Protein AF-A0A8E2RQG7-F1 (afdb_monomer_lite)

Foldseek 3Di:
DPCLVVLVVVLVVCCVDNDPVQVVCSVVCLRLSSCLSVLVLVSNQCCLQVPQLPDQDPDNVCVVAASVRSQVSCLVCLVSVNNHDHDDPRRPSVVNDDDDDPDDPPPDPVVDPPDDDQDDDPVSVVVVVVPD

Organism: NCBI:txid87883

Radius of gyration: 24.27 Å; chains: 1; bounding box: 58×35×61 Å

Sequence (132 aa):
MGRDRELGELIEETARKGSKADRQAISDGEYFFSLLLSRDSTKLKDLIEKRHANIRCAWPEFENFISYLGTIETKICWRRGIQIEIDHPLVPMELMPVKPLDHYDDVYDFLKPGWVPPPQGLIGRVSRWFKT

Structure (mmCIF, N/CA/C/O backbone):
data_AF-A0A8E2RQG7-F1
#
_entry.id   AF-A0A8E2RQG7-F1
#
loop_
_atom_site.group_PDB
_atom_site.id
_atom_site.type_symbol
_atom_site.label_atom_id
_atom_site.label_alt_id
_atom_site.label_comp_id
_atom_site.label_asym_id
_atom_site.label_entity_id
_atom_site.label_seq_id
_atom_site.pdbx_PDB_ins_code
_atom_site.Cartn_x
_atom_site.Cartn_y
_atom_site.Cartn_z
_atom_site.occupancy
_atom_site.B_iso_or_equiv
_atom_site.auth_seq_id
_atom_site.auth_comp_id
_atom_site.auth_asym_id
_atom_site.auth_atom_id
_atom_site.pdbx_PDB_model_num
ATOM 1 N N . MET A 1 1 ? 13.475 -7.821 0.487 1.00 56.47 1 MET A N 1
ATOM 2 C CA . MET A 1 1 ? 13.607 -6.380 0.811 1.00 56.47 1 MET A CA 1
ATOM 3 C C . MET A 1 1 ? 13.608 -6.244 2.331 1.00 56.47 1 MET A C 1
ATOM 5 O O . MET A 1 1 ? 12.546 -6.356 2.922 1.00 56.47 1 MET A O 1
ATOM 9 N N . GLY A 1 2 ? 14.778 -6.114 2.965 1.00 58.91 2 GLY A N 1
ATOM 10 C CA . GLY A 1 2 ? 14.962 -6.251 4.423 1.00 58.91 2 GLY A CA 1
ATOM 11 C C . GLY A 1 2 ? 14.516 -5.051 5.269 1.00 58.91 2 GLY A C 1
ATOM 12 O O . GLY A 1 2 ? 15.336 -4.489 5.979 1.00 58.91 2 GLY A O 1
ATOM 13 N N . ARG A 1 3 ? 13.235 -4.663 5.199 1.00 81.56 3 ARG A N 1
ATOM 14 C CA . ARG A 1 3 ? 12.652 -3.534 5.961 1.00 81.56 3 ARG A CA 1
ATOM 15 C C . ARG A 1 3 ? 11.557 -3.971 6.938 1.00 81.56 3 ARG A C 1
ATOM 17 O O . ARG A 1 3 ? 10.571 -3.264 7.133 1.00 81.56 3 ARG A O 1
ATOM 24 N N . ASP A 1 4 ? 11.675 -5.174 7.487 1.00 90.38 4 ASP A N 1
ATOM 25 C CA . ASP A 1 4 ? 10.678 -5.710 8.425 1.00 90.38 4 ASP A CA 1
ATOM 26 C C . ASP A 1 4 ? 10.906 -5.165 9.836 1.00 90.38 4 ASP A C 1
ATOM 28 O O . ASP A 1 4 ? 9.947 -4.870 10.539 1.00 90.38 4 ASP A O 1
ATOM 32 N N . ARG A 1 5 ? 12.169 -4.907 10.203 1.00 92.19 5 ARG A N 1
ATOM 33 C CA . ARG A 1 5 ? 12.517 -4.235 11.461 1.00 92.19 5 ARG A CA 1
ATOM 34 C C . ARG A 1 5 ? 11.937 -2.822 11.535 1.00 92.19 5 ARG A C 1
ATOM 36 O O . ARG A 1 5 ? 11.272 -2.495 12.504 1.00 92.19 5 ARG A O 1
ATOM 43 N N . GLU A 1 6 ? 12.133 -2.025 10.485 1.00 92.69 6 GLU A N 1
ATOM 44 C CA . GLU A 1 6 ? 11.575 -0.665 10.379 1.00 92.69 6 GLU A CA 1
ATOM 45 C C . GLU A 1 6 ? 10.042 -0.675 10.460 1.00 92.69 6 GLU A C 1
ATOM 47 O O . GLU A 1 6 ? 9.434 0.213 11.050 1.00 92.69 6 GLU A O 1
ATOM 52 N N . LEU A 1 7 ? 9.409 -1.701 9.880 1.00 92.50 7 LEU A N 1
ATOM 53 C CA . LEU A 1 7 ? 7.962 -1.867 9.934 1.00 92.50 7 LEU A CA 1
ATOM 54 C C . LEU A 1 7 ? 7.488 -2.202 11.355 1.00 92.50 7 LEU A C 1
ATOM 56 O O . LEU A 1 7 ? 6.497 -1.638 11.807 1.00 92.50 7 LEU A O 1
ATOM 60 N N . GLY A 1 8 ? 8.216 -3.066 12.069 1.00 96.00 8 GLY A N 1
ATOM 61 C CA . GLY A 1 8 ? 7.9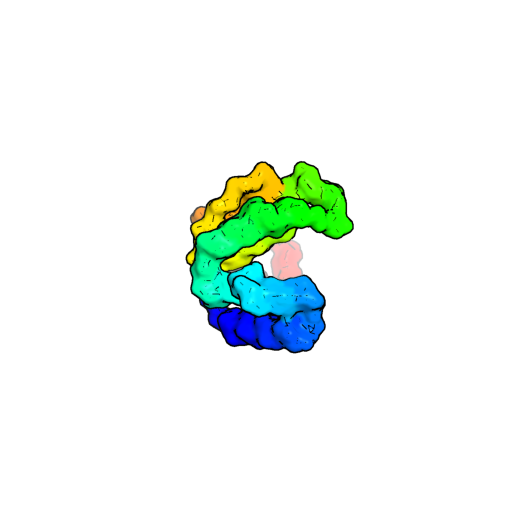76 -3.353 13.484 1.00 96.00 8 GLY A CA 1
ATOM 62 C C . GLY A 1 8 ? 8.120 -2.111 14.366 1.00 96.00 8 GLY A C 1
ATOM 63 O O . GLY A 1 8 ? 7.205 -1.796 15.122 1.00 96.00 8 GLY A O 1
ATOM 64 N N . GLU A 1 9 ? 9.208 -1.353 14.202 1.00 96.12 9 GLU A N 1
ATOM 65 C CA . GLU A 1 9 ? 9.455 -0.098 14.931 1.00 96.12 9 GLU A CA 1
ATOM 66 C C . GLU A 1 9 ? 8.332 0.932 14.686 1.00 96.12 9 GLU A C 1
ATOM 68 O O . GLU A 1 9 ? 7.836 1.549 15.631 1.00 96.12 9 GLU A O 1
ATOM 73 N N . LEU A 1 10 ? 7.863 1.064 13.437 1.00 95.44 10 LEU A N 1
ATOM 74 C CA . LEU A 1 10 ? 6.716 1.908 13.084 1.00 95.44 10 LEU A CA 1
ATOM 75 C C . LEU A 1 10 ? 5.431 1.473 13.809 1.00 95.44 10 LEU A C 1
ATOM 77 O O . LEU A 1 10 ? 4.699 2.320 14.330 1.00 95.44 10 LEU A O 1
ATOM 81 N N . ILE A 1 11 ? 5.137 0.169 13.831 1.00 97.44 11 ILE A N 1
ATOM 82 C CA . ILE A 1 11 ? 3.946 -0.377 14.499 1.00 97.44 11 ILE A CA 1
ATOM 83 C C . ILE A 1 11 ? 4.019 -0.118 16.008 1.00 97.44 11 ILE A C 1
ATOM 85 O O . ILE A 1 11 ? 3.043 0.356 16.588 1.00 97.44 11 ILE A O 1
ATOM 89 N N . GLU A 1 12 ? 5.168 -0.363 16.641 1.00 97.75 12 GLU A N 1
ATOM 90 C CA . GLU A 1 12 ? 5.374 -0.114 18.073 1.00 97.75 12 GLU A CA 1
ATOM 91 C C . GLU A 1 12 ? 5.220 1.371 18.427 1.00 97.75 12 GLU A C 1
ATOM 93 O O . GLU A 1 12 ? 4.541 1.729 19.398 1.00 97.75 12 GLU A O 1
ATOM 98 N N . GLU A 1 13 ? 5.807 2.265 17.628 1.00 97.81 13 GLU A N 1
ATOM 99 C CA . GLU A 1 13 ? 5.667 3.700 17.850 1.00 97.81 13 GLU A CA 1
ATOM 100 C C . GLU A 1 13 ? 4.212 4.156 17.692 1.00 97.81 13 GLU A C 1
ATOM 102 O O . GLU A 1 13 ? 3.707 4.909 18.536 1.00 97.81 13 GLU A O 1
ATOM 107 N N . THR A 1 14 ? 3.519 3.654 16.669 1.00 97.69 14 THR A N 1
ATOM 108 C CA . THR A 1 14 ? 2.108 3.965 16.410 1.00 97.69 14 THR A CA 1
ATOM 109 C C . THR A 1 14 ? 1.213 3.431 17.525 1.00 97.69 14 THR A C 1
ATOM 111 O O . THR A 1 14 ? 0.332 4.150 17.993 1.00 97.69 14 THR A O 1
ATOM 114 N N . ALA A 1 15 ? 1.479 2.230 18.043 1.00 97.31 15 ALA A N 1
ATOM 115 C CA . ALA A 1 15 ? 0.752 1.670 19.181 1.00 97.31 15 ALA A CA 1
ATOM 116 C C . ALA A 1 15 ? 0.870 2.555 20.437 1.00 97.31 15 ALA A C 1
ATOM 118 O O . ALA A 1 15 ? -0.079 2.685 21.212 1.00 97.31 15 ALA A O 1
ATOM 119 N N . ARG A 1 16 ? 2.018 3.218 20.623 1.00 97.00 16 ARG A N 1
ATOM 120 C CA . ARG A 1 16 ? 2.277 4.094 21.773 1.00 97.00 16 ARG A CA 1
ATOM 121 C C . ARG A 1 16 ? 1.715 5.507 21.596 1.00 97.00 16 ARG A C 1
ATOM 123 O O . ARG A 1 16 ? 1.151 6.055 22.543 1.00 97.00 16 ARG A O 1
ATOM 130 N N . LYS A 1 17 ? 1.914 6.119 20.424 1.00 96.88 17 LYS A N 1
ATOM 131 C CA . LYS A 1 17 ? 1.718 7.567 20.196 1.00 96.88 17 LYS A CA 1
ATOM 132 C C . LYS A 1 17 ? 0.797 7.917 19.024 1.00 96.88 17 LYS A C 1
ATOM 134 O O . LYS A 1 17 ? 0.541 9.098 18.806 1.00 96.88 17 LYS A O 1
ATOM 139 N N . GLY A 1 18 ? 0.322 6.929 18.274 1.00 95.94 18 GLY A N 1
ATOM 140 C CA . GLY A 1 18 ? -0.557 7.133 17.127 1.00 95.94 18 GLY A CA 1
ATOM 141 C C . GLY A 1 18 ? -1.935 7.666 17.511 1.00 95.94 18 GLY A C 1
ATOM 142 O O . GLY A 1 18 ? -2.285 7.810 18.692 1.00 95.94 18 GLY A O 1
ATOM 143 N N . SER A 1 19 ? -2.753 7.937 16.494 1.00 96.75 19 SER A N 1
ATOM 144 C CA . SER A 1 19 ? -4.131 8.365 16.719 1.00 96.75 19 SER A CA 1
ATOM 145 C C . SER A 1 19 ? -4.914 7.299 17.501 1.00 96.75 19 SER A C 1
ATOM 147 O O . SER A 1 19 ? -4.536 6.127 17.567 1.00 96.75 19 SER A O 1
ATOM 149 N N . LYS A 1 20 ? -6.037 7.683 18.123 1.00 97.44 20 LYS A N 1
ATOM 150 C CA . LYS A 1 20 ? -6.912 6.702 18.791 1.00 97.44 20 LYS A CA 1
ATOM 151 C C . LYS A 1 20 ? -7.373 5.612 17.813 1.00 97.44 20 LYS A C 1
ATOM 153 O O . LYS A 1 20 ? -7.422 4.453 18.205 1.00 97.44 20 LYS A O 1
ATOM 158 N N . ALA A 1 21 ? -7.678 5.986 16.569 1.00 94.75 21 ALA A N 1
ATOM 159 C CA . ALA A 1 21 ? -8.112 5.055 15.535 1.00 94.75 21 ALA A CA 1
ATOM 160 C C . ALA A 1 21 ? -6.995 4.079 15.141 1.00 94.75 21 ALA A C 1
ATOM 162 O O . ALA A 1 21 ? -7.245 2.880 15.09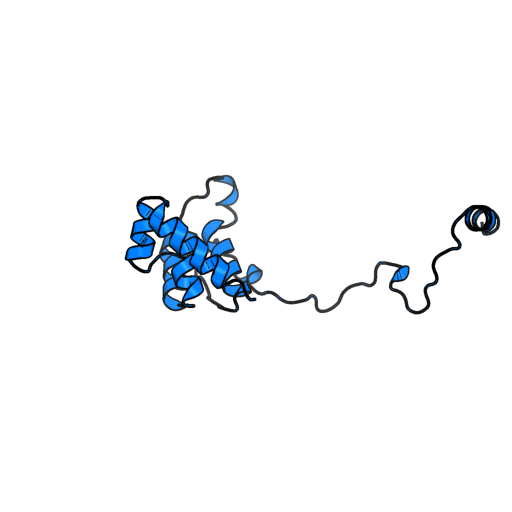0 1.00 94.75 21 ALA A O 1
ATOM 163 N N . ASP A 1 22 ? -5.765 4.565 14.950 1.00 96.06 22 ASP A N 1
ATOM 164 C CA . ASP A 1 22 ? -4.632 3.703 14.581 1.00 96.06 22 ASP A CA 1
ATOM 165 C C . ASP A 1 22 ? -4.285 2.726 15.701 1.00 96.06 22 ASP A C 1
ATOM 167 O O . ASP A 1 22 ? -4.108 1.535 15.461 1.00 96.06 22 ASP A O 1
ATOM 171 N N . ARG A 1 23 ? -4.244 3.207 16.950 1.00 97.75 23 ARG A N 1
ATOM 172 C CA . ARG A 1 23 ? -3.987 2.349 18.115 1.00 97.75 23 ARG A CA 1
ATOM 173 C C . ARG A 1 23 ? -5.051 1.264 18.269 1.00 97.75 23 ARG A C 1
ATOM 175 O O . ARG A 1 23 ? -4.709 0.125 18.573 1.00 97.75 23 ARG A O 1
ATOM 182 N N . GLN A 1 24 ? -6.317 1.607 18.026 1.00 97.31 24 GLN A N 1
ATOM 183 C CA . GLN A 1 24 ? -7.411 0.639 18.027 1.00 97.31 24 GLN A CA 1
ATOM 184 C C . GLN A 1 24 ? -7.249 -0.379 16.890 1.00 97.31 24 GLN A C 1
ATOM 186 O O . GLN A 1 24 ? -7.263 -1.574 17.151 1.00 97.31 24 GLN A O 1
ATOM 191 N N . ALA A 1 25 ? -6.969 0.071 15.663 1.00 96.50 25 ALA A N 1
ATOM 192 C CA . ALA A 1 25 ? -6.736 -0.819 14.525 1.00 96.50 25 ALA A CA 1
ATOM 193 C C . ALA A 1 25 ? -5.551 -1.776 14.751 1.00 96.50 25 ALA A C 1
ATOM 195 O O . ALA A 1 25 ? -5.593 -2.927 14.319 1.00 96.50 25 ALA A O 1
ATOM 196 N N . ILE A 1 26 ? -4.493 -1.332 15.443 1.00 97.38 26 ILE A N 1
ATOM 197 C CA . ILE A 1 26 ? -3.373 -2.202 15.834 1.00 97.38 26 ILE A CA 1
ATOM 198 C C . ILE A 1 26 ? -3.852 -3.272 16.816 1.00 97.38 26 ILE A C 1
ATOM 200 O O . ILE A 1 26 ? -3.553 -4.448 16.613 1.00 97.38 26 ILE A O 1
ATOM 204 N N . SER A 1 27 ? -4.606 -2.877 17.845 1.00 96.69 27 SER A N 1
ATOM 205 C CA . SER A 1 27 ? -5.164 -3.803 18.839 1.00 96.69 27 SER A CA 1
ATOM 206 C C . SER A 1 27 ? -6.109 -4.832 18.215 1.00 96.69 27 SER A C 1
ATOM 208 O O . SER A 1 27 ? -6.102 -5.990 18.625 1.00 96.69 27 SER A O 1
ATOM 210 N N . ASP A 1 28 ? -6.891 -4.425 17.218 1.00 96.00 28 ASP A N 1
ATOM 211 C CA . ASP A 1 28 ? -7.868 -5.283 16.538 1.00 96.00 28 ASP A CA 1
ATOM 212 C C . ASP A 1 28 ? -7.218 -6.176 15.464 1.00 96.00 28 ASP A C 1
ATOM 214 O O . ASP A 1 28 ? -7.859 -7.056 14.889 1.00 96.00 28 ASP A O 1
ATOM 218 N N . GLY A 1 29 ? -5.921 -5.987 15.193 1.00 95.06 29 GLY A N 1
ATOM 219 C CA . GLY A 1 29 ? -5.210 -6.718 14.147 1.00 95.06 29 GLY A CA 1
ATOM 220 C C . GLY A 1 29 ? -5.681 -6.348 12.738 1.00 95.06 29 GLY A C 1
ATOM 221 O O . GLY A 1 29 ? -5.652 -7.194 11.844 1.00 95.06 29 GLY A O 1
ATOM 222 N N . GLU A 1 30 ? -6.122 -5.103 12.553 1.00 95.44 30 GLU A N 1
ATOM 223 C CA . GLU A 1 30 ? -6.623 -4.537 11.292 1.00 95.44 30 GLU A CA 1
ATOM 224 C C . GLU A 1 30 ? -5.727 -3.416 10.748 1.00 95.44 30 GLU A C 1
ATOM 226 O O . GLU A 1 30 ? -5.994 -2.846 9.693 1.00 95.44 30 GLU A O 1
ATOM 231 N N . TYR A 1 31 ? -4.652 -3.066 11.454 1.00 97.69 31 TYR A N 1
ATOM 232 C CA . TYR A 1 31 ? -3.736 -2.030 10.997 1.00 97.69 31 TYR A CA 1
ATOM 233 C C . TYR A 1 31 ? -2.949 -2.486 9.764 1.00 97.69 31 TYR A C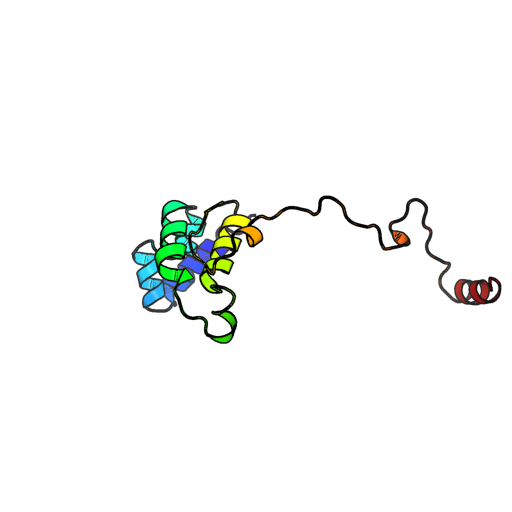 1
ATOM 235 O O . TYR A 1 31 ? -2.275 -3.518 9.802 1.00 97.69 31 TYR A O 1
ATOM 243 N N . PHE A 1 32 ? -2.983 -1.691 8.688 1.00 97.94 32 PHE A N 1
ATOM 244 C CA . PHE A 1 32 ? -2.384 -2.038 7.393 1.00 97.94 32 PHE A CA 1
ATOM 245 C C . PHE A 1 32 ? -0.934 -2.521 7.512 1.00 97.94 32 PHE A C 1
ATOM 247 O O . PHE A 1 32 ? -0.582 -3.573 6.983 1.00 97.94 32 PHE A O 1
ATOM 254 N N . PHE A 1 33 ? -0.085 -1.798 8.246 1.00 97.06 33 PHE A N 1
ATOM 255 C CA . PHE A 1 33 ? 1.325 -2.164 8.384 1.00 97.06 33 PHE A CA 1
ATOM 256 C C . PHE A 1 33 ? 1.539 -3.432 9.218 1.00 97.06 33 PHE A C 1
ATOM 258 O O . PHE A 1 33 ? 2.459 -4.194 8.921 1.00 97.06 33 PHE A O 1
ATOM 265 N N . SER A 1 34 ? 0.667 -3.707 10.192 1.00 97.56 34 SER A N 1
ATOM 266 C CA . SER A 1 34 ? 0.675 -4.976 10.930 1.00 97.56 34 SER A CA 1
ATOM 267 C C . SER A 1 34 ? 0.330 -6.146 10.009 1.00 97.56 34 SER A C 1
ATOM 269 O O . SER A 1 34 ? 1.025 -7.160 10.020 1.00 97.56 34 SER A O 1
ATOM 271 N N . LEU A 1 35 ? -0.688 -5.980 9.159 1.00 97.75 35 LEU A N 1
ATOM 272 C CA . LEU A 1 35 ? -1.080 -6.974 8.156 1.00 97.75 35 LEU A CA 1
ATOM 273 C C . LEU A 1 35 ? -0.010 -7.163 7.072 1.00 97.75 35 LEU A C 1
ATOM 275 O O . LEU A 1 35 ? 0.230 -8.274 6.602 1.00 97.75 35 LEU A O 1
ATOM 279 N N . LEU A 1 36 ? 0.678 -6.084 6.695 1.00 97.00 36 LEU A N 1
ATOM 280 C CA . LEU A 1 36 ? 1.789 -6.123 5.750 1.00 97.00 36 LEU A CA 1
ATOM 281 C C . LEU A 1 36 ? 2.981 -6.903 6.319 1.00 97.00 36 LEU A C 1
ATOM 283 O O . LEU A 1 36 ? 3.613 -7.664 5.584 1.00 97.00 36 LEU A O 1
ATOM 287 N N . LEU A 1 37 ? 3.277 -6.727 7.612 1.00 96.38 37 LEU A N 1
ATOM 288 C CA . LEU A 1 37 ? 4.336 -7.453 8.314 1.00 96.38 37 LEU A CA 1
ATOM 289 C C . LEU A 1 37 ? 3.999 -8.943 8.447 1.00 96.38 37 LEU A C 1
ATOM 291 O O . LEU A 1 37 ? 4.853 -9.784 8.179 1.00 96.38 37 LEU A O 1
ATOM 295 N N . SER A 1 38 ? 2.753 -9.275 8.804 1.00 95.94 38 SER A N 1
ATOM 296 C CA . SER A 1 38 ? 2.285 -10.667 8.891 1.00 95.94 38 SER A CA 1
ATOM 297 C C . SER A 1 38 ? 2.046 -11.321 7.527 1.00 95.94 38 SER A C 1
ATOM 299 O O . SER A 1 38 ? 1.892 -12.539 7.452 1.00 95.94 38 SER A O 1
ATOM 301 N N . ARG A 1 39 ? 2.045 -10.525 6.449 1.00 96.38 39 ARG A N 1
ATOM 302 C CA . ARG A 1 39 ? 1.751 -10.934 5.068 1.00 96.38 39 ARG A CA 1
ATOM 303 C C . ARG A 1 39 ? 0.359 -11.558 4.895 1.00 96.38 39 ARG A C 1
ATOM 305 O O . ARG A 1 39 ? 0.176 -12.396 4.013 1.00 96.38 39 ARG A O 1
ATOM 312 N N . ASP A 1 40 ? -0.617 -11.150 5.704 1.00 97.62 40 ASP A N 1
ATOM 313 C CA . ASP A 1 40 ? -1.999 -11.643 5.629 1.00 97.62 40 ASP A CA 1
ATOM 314 C C . ASP A 1 40 ? -2.715 -11.051 4.403 1.00 97.62 40 ASP A C 1
ATOM 316 O O . ASP A 1 40 ? -3.326 -9.982 4.457 1.00 97.62 40 ASP A O 1
ATOM 320 N N . SER A 1 41 ? -2.597 -11.730 3.260 1.00 97.50 41 SER A N 1
ATOM 321 C CA . SER A 1 41 ? -3.133 -11.260 1.978 1.00 97.50 41 SER A CA 1
ATOM 322 C C . SER A 1 41 ? -4.654 -11.116 1.980 1.00 97.50 41 SER A C 1
ATOM 324 O O . SER A 1 41 ? -5.169 -10.198 1.344 1.00 97.50 41 SER A O 1
ATOM 326 N N . THR A 1 42 ? -5.369 -11.980 2.702 1.00 98.12 42 THR A N 1
ATOM 327 C CA . THR A 1 42 ? -6.833 -11.942 2.792 1.00 98.12 42 THR A CA 1
ATOM 328 C C . THR A 1 42 ? -7.286 -10.687 3.523 1.00 98.12 42 THR A C 1
ATOM 330 O O . THR A 1 42 ? -8.098 -9.932 2.991 1.00 98.12 42 THR A O 1
ATOM 333 N N . LYS A 1 43 ? -6.723 -10.415 4.708 1.00 98.12 43 LYS A N 1
ATOM 334 C CA . LYS A 1 43 ? -7.068 -9.206 5.463 1.00 98.12 43 LYS A CA 1
ATOM 335 C C . LYS A 1 43 ? -6.585 -7.931 4.781 1.00 98.12 43 LYS A C 1
ATOM 337 O O . LYS A 1 43 ? -7.289 -6.930 4.836 1.00 98.12 43 LYS A O 1
ATOM 342 N N . LEU A 1 44 ? -5.422 -7.956 4.121 1.00 98.56 44 LEU A N 1
ATOM 343 C CA . LEU A 1 44 ? -4.947 -6.825 3.316 1.00 98.56 44 LEU A CA 1
ATOM 344 C C . LEU A 1 44 ? -5.926 -6.500 2.190 1.00 98.56 44 LEU A C 1
ATOM 346 O O . LEU A 1 44 ? -6.308 -5.341 2.039 1.00 98.56 44 LEU A O 1
ATOM 350 N N . LYS A 1 45 ? -6.355 -7.518 1.433 1.00 98.50 45 LYS A N 1
ATOM 351 C CA . LYS A 1 45 ? -7.351 -7.348 0.375 1.00 98.50 45 LYS A CA 1
ATOM 352 C C . LYS A 1 45 ? -8.638 -6.751 0.940 1.00 98.50 45 LYS A C 1
ATOM 354 O O . LYS A 1 45 ? -9.094 -5.727 0.444 1.00 98.50 45 LYS A O 1
ATOM 359 N N . ASP A 1 46 ? -9.186 -7.358 1.989 1.00 98.19 46 ASP A N 1
ATOM 360 C CA . ASP A 1 46 ? -10.442 -6.917 2.595 1.00 98.19 46 ASP A CA 1
ATOM 361 C C . ASP A 1 46 ? -10.367 -5.479 3.118 1.00 98.19 46 ASP A C 1
ATOM 363 O O . ASP A 1 46 ? -11.268 -4.681 2.855 1.00 98.19 46 ASP A O 1
ATOM 367 N N . LEU A 1 47 ? -9.289 -5.130 3.825 1.00 98.12 47 LEU A N 1
ATOM 368 C CA . LEU A 1 47 ? -9.074 -3.784 4.351 1.00 98.12 47 LEU A CA 1
ATOM 369 C C . LEU A 1 47 ? -9.017 -2.750 3.223 1.00 98.12 47 LEU A C 1
ATOM 371 O O . LEU A 1 47 ? -9.665 -1.703 3.306 1.00 98.12 47 LEU A O 1
ATOM 375 N N . ILE A 1 48 ? -8.261 -3.048 2.166 1.00 98.38 48 ILE A N 1
ATOM 376 C CA . ILE A 1 48 ? -8.100 -2.135 1.039 1.00 98.38 48 ILE A CA 1
ATOM 377 C C . ILE A 1 48 ? -9.419 -1.986 0.286 1.00 98.38 48 ILE A C 1
ATOM 379 O O . ILE A 1 48 ? -9.924 -0.874 0.164 1.00 98.38 48 ILE A O 1
ATOM 383 N N . GLU A 1 49 ? -10.002 -3.087 -0.176 1.00 97.94 49 GLU A N 1
ATOM 384 C CA . GLU A 1 49 ? -11.169 -3.089 -1.062 1.00 97.94 49 GLU A CA 1
ATOM 385 C C . GLU A 1 49 ? -12.419 -2.522 -0.376 1.00 97.94 49 GLU A C 1
ATOM 387 O O . GLU A 1 49 ? -13.122 -1.681 -0.937 1.00 97.94 49 GLU A O 1
ATOM 392 N N . LYS A 1 50 ? -12.678 -2.923 0.875 1.00 96.88 50 LYS A N 1
ATOM 393 C CA . LYS A 1 50 ? -13.914 -2.552 1.583 1.00 96.88 50 LYS A CA 1
ATOM 394 C C . LYS A 1 50 ? -13.810 -1.204 2.285 1.00 96.88 50 LYS A C 1
ATOM 396 O O . LYS A 1 50 ? -14.826 -0.536 2.468 1.00 96.88 50 LYS A O 1
ATOM 401 N N . ARG A 1 51 ? -12.607 -0.785 2.693 1.00 95.88 51 ARG A N 1
ATOM 402 C CA . ARG A 1 51 ? -12.423 0.416 3.518 1.00 95.88 51 ARG A CA 1
ATOM 403 C C . ARG A 1 51 ? -11.528 1.444 2.849 1.00 95.88 51 ARG A C 1
ATOM 405 O O . ARG A 1 51 ? -12.013 2.517 2.509 1.00 95.88 51 ARG A O 1
ATOM 412 N N . HIS A 1 52 ? -10.241 1.155 2.680 1.00 96.25 52 HIS A N 1
ATOM 413 C CA . HIS A 1 52 ? -9.264 2.192 2.333 1.00 96.25 52 HIS A CA 1
ATOM 414 C C . HIS A 1 52 ? -9.427 2.729 0.909 1.00 96.25 52 HIS A C 1
ATOM 416 O O . HIS A 1 52 ? -9.196 3.916 0.683 1.00 96.25 52 HIS A O 1
ATOM 422 N N . ALA A 1 53 ? -9.906 1.908 -0.028 1.00 96.25 53 ALA A N 1
ATOM 423 C CA . ALA A 1 53 ? -10.210 2.340 -1.386 1.00 96.25 53 ALA A CA 1
ATOM 424 C C . ALA A 1 53 ? -11.373 3.352 -1.449 1.00 96.25 53 ALA A C 1
ATOM 426 O O . ALA A 1 53 ? -11.438 4.152 -2.381 1.00 96.25 53 ALA A O 1
ATOM 427 N N . ASN A 1 54 ? -12.234 3.367 -0.427 1.00 94.38 54 ASN A N 1
ATOM 428 C CA . ASN A 1 54 ? -13.405 4.240 -0.324 1.00 94.38 54 ASN A CA 1
ATOM 429 C C . ASN A 1 54 ? -13.156 5.490 0.543 1.00 94.38 54 ASN A C 1
ATOM 431 O O . ASN A 1 54 ? -14.064 6.301 0.739 1.00 94.38 54 ASN A O 1
ATOM 435 N N . ILE A 1 55 ? -11.952 5.649 1.110 1.00 92.44 55 ILE A N 1
ATOM 436 C CA . ILE A 1 55 ? -11.603 6.832 1.904 1.00 92.44 55 ILE A CA 1
ATOM 437 C C . ILE A 1 55 ? -11.395 8.016 0.964 1.00 92.44 55 ILE A C 1
ATOM 439 O O . ILE A 1 55 ? -10.608 7.944 0.020 1.00 92.44 55 ILE A O 1
ATOM 443 N N . ARG A 1 56 ? -12.072 9.127 1.269 1.00 89.06 56 ARG A N 1
ATOM 444 C CA . ARG A 1 56 ? -11.910 10.378 0.530 1.00 89.06 56 ARG A CA 1
ATOM 445 C C . ARG A 1 56 ? -10.478 10.898 0.629 1.00 89.06 56 ARG A C 1
ATOM 447 O O . ARG A 1 56 ? -9.907 10.988 1.718 1.00 89.06 56 ARG A O 1
ATOM 454 N N . CYS A 1 57 ? -9.907 11.235 -0.517 1.00 87.25 57 CYS A N 1
ATOM 455 C CA . CYS A 1 57 ? -8.624 11.894 -0.634 1.00 87.25 57 CYS A CA 1
ATOM 456 C C . CYS A 1 57 ? -8.708 13.314 -0.055 1.00 87.25 57 CYS A C 1
ATOM 458 O O . CYS A 1 57 ? -9.718 14.004 -0.176 1.00 87.25 57 CYS A O 1
ATOM 460 N N . ALA A 1 58 ? -7.608 13.789 0.531 1.00 86.62 58 ALA A N 1
ATOM 461 C CA . ALA A 1 58 ? -7.488 15.187 0.950 1.00 86.62 58 ALA A CA 1
ATOM 462 C C . ALA A 1 58 ? -7.514 16.172 -0.238 1.00 86.62 58 ALA A C 1
ATOM 464 O O . ALA A 1 58 ? -7.745 17.362 -0.035 1.00 86.62 58 ALA A O 1
ATOM 465 N N . TRP A 1 59 ? -7.289 15.668 -1.456 1.00 86.19 59 TRP A N 1
ATOM 466 C CA . TRP A 1 59 ? -7.363 16.397 -2.720 1.00 86.19 59 TRP A CA 1
ATOM 467 C C . TRP A 1 59 ? -8.472 15.783 -3.586 1.00 86.19 59 TRP A C 1
ATOM 469 O O . TRP A 1 59 ? -8.222 14.808 -4.306 1.00 86.19 59 TRP A O 1
ATOM 479 N N . PRO A 1 60 ? -9.711 16.298 -3.486 1.00 85.00 60 PRO A N 1
ATOM 480 C CA . PRO A 1 60 ? -10.877 15.732 -4.163 1.00 85.00 60 PRO A CA 1
ATOM 481 C C . PRO A 1 60 ? -10.721 15.621 -5.684 1.00 85.00 60 PRO A C 1
ATOM 483 O O . PRO A 1 60 ? -11.348 14.773 -6.312 1.00 85.00 60 PRO A O 1
ATOM 486 N N . GLU A 1 61 ? -9.865 16.444 -6.291 1.00 87.56 61 GLU A N 1
ATOM 487 C CA . GLU A 1 61 ? -9.588 16.429 -7.726 1.00 87.56 61 GLU A CA 1
ATOM 488 C C . GLU A 1 61 ? -9.025 15.080 -8.191 1.00 87.56 61 GLU A C 1
ATOM 490 O O . GLU A 1 61 ? -9.292 14.673 -9.322 1.00 87.56 61 GLU A O 1
ATOM 495 N N . PHE A 1 62 ? -8.294 14.363 -7.328 1.00 84.75 62 PHE A N 1
ATOM 496 C CA . PHE A 1 62 ? -7.770 13.035 -7.647 1.00 84.75 62 PHE A CA 1
ATOM 497 C C . PHE A 1 62 ? -8.834 11.935 -7.604 1.00 84.75 62 PHE A C 1
ATOM 499 O O . PHE A 1 62 ? -8.675 10.935 -8.303 1.00 84.75 62 PHE A O 1
ATOM 506 N N . GLU A 1 63 ? -9.927 12.104 -6.852 1.00 79.19 63 GLU A N 1
ATOM 507 C CA . GLU A 1 63 ? -10.942 11.053 -6.654 1.00 79.19 63 GLU A CA 1
ATOM 508 C C . GLU A 1 63 ? -11.692 10.684 -7.939 1.00 79.19 63 GLU A C 1
ATOM 510 O O . GLU A 1 63 ? -12.214 9.580 -8.049 1.00 79.19 63 GLU A O 1
ATOM 515 N N . ASN A 1 64 ? -11.697 11.565 -8.942 1.00 86.75 64 ASN A N 1
ATOM 516 C CA . ASN A 1 64 ? -12.269 11.260 -10.257 1.00 86.75 64 ASN A CA 1
ATOM 517 C C . ASN A 1 64 ? -11.390 10.323 -11.100 1.00 86.75 64 ASN A C 1
ATOM 519 O O . ASN A 1 64 ? -11.840 9.826 -12.130 1.00 86.75 64 ASN A O 1
ATOM 523 N N . PHE A 1 65 ? -10.135 10.116 -10.700 1.00 92.31 65 PHE A N 1
ATOM 524 C CA . PHE A 1 65 ? -9.142 9.397 -11.494 1.00 92.31 65 PHE A CA 1
ATOM 525 C C . PHE A 1 65 ? -8.591 8.177 -10.767 1.00 92.31 65 PHE A C 1
ATOM 527 O O . PHE A 1 65 ? -8.314 7.165 -11.405 1.00 92.31 65 PHE A O 1
ATOM 534 N N . ILE A 1 66 ? -8.390 8.269 -9.448 1.00 95.19 66 ILE A N 1
ATOM 535 C CA . ILE A 1 66 ? -7.730 7.214 -8.688 1.00 95.19 66 ILE A CA 1
ATOM 536 C C . ILE A 1 66 ? -8.105 7.244 -7.206 1.00 95.19 66 ILE A C 1
ATOM 538 O O . ILE A 1 66 ? -8.127 8.291 -6.557 1.00 95.19 66 ILE A O 1
ATOM 542 N N . SER A 1 67 ? -8.328 6.064 -6.633 1.00 95.44 67 SER A N 1
ATOM 543 C CA . SER A 1 67 ? -8.392 5.890 -5.189 1.00 95.44 67 SER A CA 1
ATOM 544 C C . SER A 1 67 ? -6.969 5.937 -4.651 1.00 95.44 67 SER A C 1
ATOM 546 O O . SER A 1 67 ? -6.239 4.942 -4.691 1.00 95.44 67 SER A O 1
ATOM 548 N N . TYR A 1 68 ? -6.545 7.122 -4.212 1.00 94.12 68 TYR A N 1
ATOM 549 C CA . TYR A 1 68 ? -5.157 7.392 -3.837 1.00 94.12 68 TYR A CA 1
ATOM 550 C C . TYR A 1 68 ? -4.625 6.399 -2.794 1.00 94.12 68 TYR A C 1
ATOM 552 O O . TYR A 1 68 ? -3.596 5.759 -3.017 1.00 94.12 68 TYR A O 1
ATOM 560 N N . LEU A 1 69 ? -5.339 6.235 -1.675 1.00 95.19 69 LEU A N 1
ATOM 561 C CA . LEU A 1 69 ? -4.896 5.364 -0.588 1.00 95.19 69 LEU A CA 1
ATOM 562 C C . LEU A 1 69 ? -4.917 3.890 -1.010 1.00 95.19 69 LEU A C 1
ATOM 564 O O . LEU A 1 69 ? -3.891 3.217 -0.906 1.00 95.19 69 LEU A O 1
ATOM 568 N N . GLY A 1 70 ? -6.044 3.417 -1.556 1.00 96.88 70 GLY A N 1
ATOM 569 C CA . GLY A 1 70 ? -6.190 2.023 -1.980 1.00 96.88 70 GLY A CA 1
ATOM 570 C C . GLY A 1 70 ? -5.159 1.616 -3.035 1.00 96.88 70 GLY A C 1
ATOM 571 O O . GLY A 1 70 ? -4.546 0.554 -2.933 1.00 96.88 70 GLY A O 1
ATOM 572 N N . THR A 1 71 ? -4.877 2.491 -4.003 1.00 97.12 71 THR A N 1
ATOM 573 C CA . THR A 1 71 ? -3.858 2.249 -5.037 1.00 97.12 71 THR A CA 1
ATOM 574 C C . THR A 1 71 ? -2.458 2.141 -4.436 1.00 97.12 71 THR A C 1
ATOM 576 O O . THR A 1 71 ? -1.716 1.209 -4.757 1.00 97.12 71 THR A O 1
ATOM 579 N N . ILE A 1 72 ? -2.069 3.075 -3.563 1.00 96.75 72 ILE A N 1
ATOM 580 C CA . ILE A 1 72 ? -0.718 3.099 -2.986 1.00 96.75 72 ILE A CA 1
ATOM 581 C C . ILE A 1 72 ? -0.483 1.888 -2.082 1.00 96.75 72 ILE A C 1
ATOM 583 O O . ILE A 1 72 ? 0.561 1.241 -2.186 1.00 96.75 72 ILE A O 1
ATOM 587 N N . GLU A 1 73 ? -1.451 1.532 -1.242 1.00 97.62 73 GLU A N 1
ATOM 588 C CA . GLU A 1 73 ? -1.358 0.355 -0.376 1.00 97.62 73 GLU A CA 1
ATOM 589 C C . GLU A 1 73 ? -1.288 -0.949 -1.176 1.00 97.62 73 GLU A C 1
ATOM 591 O O . GLU A 1 73 ? -0.435 -1.801 -0.896 1.00 97.62 73 GLU A O 1
ATOM 596 N N . THR A 1 74 ? -2.089 -1.072 -2.238 1.00 98.44 74 THR A N 1
ATOM 597 C CA . THR A 1 74 ? -2.007 -2.207 -3.171 1.00 98.44 74 THR A CA 1
ATOM 598 C C . THR A 1 74 ? -0.619 -2.281 -3.806 1.00 98.44 74 THR A C 1
ATOM 600 O O . THR A 1 74 ? 0.019 -3.338 -3.803 1.00 98.44 74 THR A O 1
ATOM 603 N N . LYS A 1 75 ? -0.063 -1.147 -4.259 1.00 97.88 75 LYS A N 1
ATOM 604 C CA . LYS A 1 75 ? 1.283 -1.108 -4.849 1.00 97.88 75 LYS A CA 1
ATOM 605 C C . LYS A 1 75 ? 2.368 -1.502 -3.847 1.00 97.88 75 LYS A C 1
ATOM 607 O O . LYS A 1 75 ? 3.343 -2.161 -4.224 1.00 97.88 75 LYS A O 1
ATOM 612 N N . ILE A 1 76 ? 2.221 -1.116 -2.580 1.00 96.69 76 ILE A N 1
ATOM 613 C CA . ILE A 1 76 ? 3.128 -1.519 -1.498 1.00 96.69 76 ILE A CA 1
ATOM 614 C C . ILE A 1 76 ? 3.078 -3.038 -1.298 1.00 96.69 76 ILE A C 1
ATOM 616 O O . ILE A 1 76 ? 4.144 -3.658 -1.218 1.00 96.69 76 ILE A O 1
ATOM 620 N N . CYS A 1 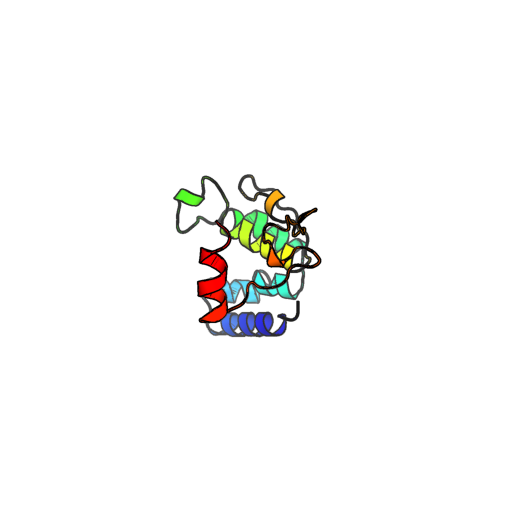77 ? 1.884 -3.641 -1.287 1.00 96.81 77 CYS A N 1
ATOM 621 C CA . CYS A 1 77 ? 1.715 -5.095 -1.210 1.00 96.81 77 CYS A CA 1
ATOM 622 C C . CYS A 1 77 ? 2.461 -5.791 -2.358 1.00 96.81 77 CYS A C 1
ATOM 624 O O . CYS A 1 77 ? 3.314 -6.651 -2.119 1.00 96.81 77 CYS A O 1
ATOM 626 N N . TRP A 1 78 ? 2.262 -5.331 -3.595 1.00 96.62 78 TRP A N 1
ATOM 627 C CA . TRP A 1 78 ? 2.937 -5.881 -4.773 1.00 96.62 78 TRP A CA 1
ATOM 628 C C . TRP A 1 78 ? 4.460 -5.732 -4.722 1.00 96.62 78 TRP A C 1
ATOM 630 O O . TRP A 1 78 ? 5.187 -6.692 -4.982 1.00 96.62 78 TRP A O 1
ATOM 640 N N . ARG A 1 79 ? 4.982 -4.570 -4.304 1.00 94.12 79 ARG A N 1
ATOM 641 C CA . ARG A 1 79 ? 6.431 -4.373 -4.089 1.00 94.12 79 ARG A CA 1
ATOM 642 C C . ARG A 1 79 ? 7.004 -5.283 -2.998 1.00 94.12 79 ARG A C 1
ATOM 644 O O . ARG A 1 79 ? 8.203 -5.552 -3.004 1.00 94.12 79 ARG A O 1
ATOM 651 N N . ARG A 1 80 ? 6.166 -5.758 -2.074 1.00 92.25 80 ARG A N 1
ATOM 652 C CA . ARG A 1 80 ? 6.499 -6.728 -1.017 1.00 92.25 80 ARG A CA 1
ATOM 653 C C . ARG A 1 80 ? 6.235 -8.183 -1.441 1.00 92.25 80 ARG A C 1
ATOM 655 O O . ARG A 1 80 ? 6.358 -9.088 -0.610 1.00 92.25 80 ARG A O 1
ATOM 662 N N . GLY A 1 81 ? 5.899 -8.427 -2.710 1.00 93.81 81 GLY A N 1
ATOM 663 C CA . GLY A 1 81 ? 5.608 -9.757 -3.248 1.00 93.81 81 GLY A CA 1
ATOM 664 C C . GLY A 1 81 ? 4.287 -10.347 -2.747 1.00 93.81 81 GLY A C 1
ATOM 665 O O . GLY A 1 81 ? 4.161 -11.563 -2.675 1.00 93.81 81 GLY A O 1
ATOM 666 N N . ILE A 1 82 ? 3.344 -9.503 -2.323 1.00 96.00 82 ILE A N 1
ATOM 667 C CA . ILE A 1 82 ? 1.987 -9.883 -1.921 1.00 96.00 82 ILE A CA 1
ATOM 668 C C . ILE A 1 82 ? 1.057 -9.405 -3.041 1.00 96.00 82 ILE A C 1
ATOM 670 O O . ILE A 1 82 ? 0.673 -8.238 -3.088 1.00 96.00 82 ILE A O 1
ATOM 674 N N . GLN A 1 83 ? 0.775 -10.290 -3.994 1.00 96.06 83 GLN A N 1
ATOM 675 C CA . GLN A 1 83 ? -0.018 -9.981 -5.185 1.00 96.06 83 GLN A CA 1
ATOM 676 C C . GLN A 1 83 ? -1.507 -10.146 -4.871 1.00 96.06 83 GLN A C 1
ATOM 678 O O . GLN A 1 83 ? -2.071 -11.223 -5.038 1.00 96.06 83 GLN A O 1
ATOM 683 N N . ILE A 1 84 ? -2.113 -9.085 -4.341 1.00 97.00 84 ILE A N 1
ATOM 684 C CA . ILE A 1 84 ? -3.561 -8.992 -4.119 1.00 97.00 84 ILE A CA 1
ATOM 685 C C . ILE A 1 84 ? -4.225 -8.293 -5.305 1.00 97.00 84 ILE A C 1
ATOM 687 O O . ILE A 1 84 ? -3.691 -7.314 -5.827 1.00 97.00 84 ILE A O 1
ATOM 691 N N . GLU A 1 85 ? -5.389 -8.803 -5.695 1.00 97.81 85 GLU A N 1
ATOM 692 C CA . GLU A 1 85 ? -6.266 -8.219 -6.710 1.00 97.81 85 GLU A CA 1
ATOM 693 C C . GLU A 1 85 ? -7.404 -7.480 -6.005 1.00 97.81 85 GLU A C 1
ATOM 695 O O . GLU A 1 85 ? -8.100 -8.087 -5.183 1.00 97.81 85 GLU A O 1
ATOM 700 N N . ILE A 1 86 ? -7.562 -6.192 -6.314 1.00 98.31 86 ILE A N 1
ATOM 701 C CA . ILE A 1 86 ? -8.587 -5.319 -5.736 1.00 98.31 86 ILE A CA 1
ATOM 702 C C . ILE A 1 86 ? -9.678 -5.075 -6.774 1.00 98.31 86 ILE A C 1
ATOM 704 O O . ILE A 1 86 ? -9.399 -4.565 -7.858 1.00 98.31 86 ILE A O 1
ATOM 708 N N . ASP A 1 87 ? -10.917 -5.400 -6.422 1.00 98.00 87 ASP A N 1
ATOM 709 C CA . ASP A 1 87 ? -12.096 -5.083 -7.225 1.00 98.00 87 ASP A CA 1
ATOM 710 C C . ASP A 1 87 ? -12.638 -3.701 -6.833 1.00 98.00 87 ASP A C 1
ATOM 712 O O . ASP A 1 87 ? -13.489 -3.555 -5.954 1.00 98.00 87 ASP A O 1
ATOM 716 N N . HIS A 1 88 ? -12.073 -2.652 -7.432 1.00 96.81 88 HIS A N 1
ATOM 717 C CA . HIS A 1 88 ? -12.529 -1.281 -7.222 1.00 96.81 88 HIS A CA 1
ATOM 718 C C . HIS A 1 88 ? -12.308 -0.437 -8.487 1.00 96.81 88 HIS A C 1
ATOM 720 O O . HIS A 1 88 ? -11.185 -0.392 -8.992 1.00 96.81 88 HIS A O 1
ATOM 726 N N . PRO A 1 89 ? -13.318 0.311 -8.977 1.00 95.50 89 PRO A N 1
ATOM 727 C CA . PRO A 1 89 ? -13.244 1.015 -10.265 1.00 95.50 89 PRO A CA 1
ATOM 728 C C . PRO A 1 89 ? -12.139 2.079 -10.339 1.00 95.50 89 PRO A C 1
ATOM 730 O O . PRO A 1 89 ? -11.705 2.445 -11.424 1.00 95.50 89 PRO A O 1
ATOM 733 N N . LEU A 1 90 ? -11.686 2.579 -9.186 1.00 95.75 90 LEU A N 1
ATOM 734 C CA . LEU A 1 90 ? -10.616 3.577 -9.079 1.00 95.75 90 LEU A CA 1
ATOM 735 C C . LEU A 1 90 ? -9.276 2.997 -8.594 1.00 95.75 90 LEU A C 1
ATOM 737 O O . LEU A 1 90 ? -8.386 3.764 -8.234 1.00 95.75 90 LEU A O 1
ATOM 741 N N . VAL A 1 91 ? -9.128 1.671 -8.516 1.00 97.50 91 VAL A N 1
ATOM 742 C CA . VAL A 1 91 ? -7.836 1.022 -8.236 1.00 97.50 91 VAL A CA 1
ATOM 743 C C . VAL A 1 91 ? -7.340 0.361 -9.529 1.00 97.50 91 VAL A C 1
ATOM 745 O O . VAL A 1 91 ? -7.738 -0.760 -9.835 1.00 97.50 91 VAL A O 1
ATOM 748 N N . PRO A 1 92 ? -6.491 1.044 -10.317 1.00 96.62 92 PRO A N 1
ATOM 749 C CA . PRO A 1 92 ? -6.007 0.534 -11.599 1.00 96.62 92 PRO A CA 1
ATOM 750 C C . PRO A 1 92 ? -4.985 -0.594 -11.394 1.00 96.62 92 PRO A C 1
ATOM 752 O O . PRO A 1 92 ? -3.801 -0.355 -11.114 1.00 96.62 92 PRO A O 1
ATOM 755 N N . MET A 1 93 ? -5.437 -1.844 -11.517 1.00 97.56 93 MET A N 1
ATOM 756 C CA . MET A 1 93 ? -4.602 -3.031 -11.306 1.00 97.56 93 MET A CA 1
ATOM 757 C C . MET A 1 93 ? -3.433 -3.128 -12.294 1.00 97.56 93 MET A C 1
ATOM 759 O O . MET A 1 93 ? -2.383 -3.677 -11.955 1.00 97.56 93 MET A O 1
ATOM 763 N N . GLU A 1 94 ? -3.540 -2.508 -13.469 1.00 95.06 94 GLU A N 1
ATOM 764 C CA . GLU A 1 94 ? -2.466 -2.386 -14.455 1.00 95.06 94 GLU A CA 1
ATOM 765 C C . GLU A 1 94 ? -1.216 -1.672 -13.915 1.00 95.06 94 GLU A C 1
ATOM 767 O O . GLU A 1 94 ? -0.110 -1.911 -14.405 1.00 95.06 94 GLU A O 1
ATOM 772 N N . LEU A 1 95 ? -1.352 -0.851 -12.865 1.00 94.94 95 LEU A N 1
ATOM 773 C CA . LEU A 1 95 ? -0.223 -0.170 -12.228 1.00 94.94 95 LEU A CA 1
ATOM 774 C C . LEU A 1 95 ? 0.519 -1.046 -11.214 1.00 94.94 95 LEU A C 1
ATOM 776 O O . LEU A 1 95 ? 1.618 -0.683 -10.781 1.00 94.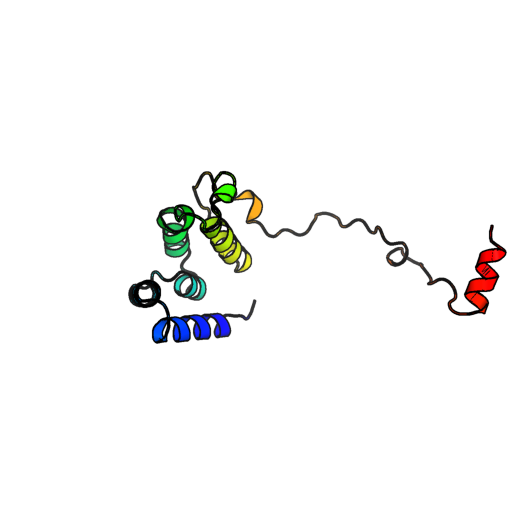94 95 LEU A O 1
ATOM 780 N N . MET A 1 96 ? -0.052 -2.173 -10.787 1.00 96.56 96 MET A N 1
ATOM 781 C CA . MET A 1 96 ? 0.480 -2.972 -9.680 1.00 96.56 96 MET A CA 1
ATOM 782 C C . MET A 1 96 ? 1.710 -3.808 -10.041 1.00 96.56 96 MET A C 1
ATOM 784 O O . MET A 1 96 ? 2.692 -3.743 -9.279 1.00 96.56 96 MET A O 1
ATOM 788 N N . PRO A 1 97 ? 1.756 -4.497 -11.201 1.00 93.88 97 PRO A N 1
ATOM 789 C CA . PRO A 1 97 ? 2.948 -5.206 -11.641 1.00 93.88 97 PRO A CA 1
ATOM 790 C C . PRO A 1 97 ? 4.210 -4.334 -11.582 1.00 93.88 97 PRO A C 1
ATOM 792 O O . PRO A 1 97 ? 4.207 -3.141 -11.885 1.00 93.88 97 PRO A O 1
ATOM 795 N N . VAL A 1 98 ? 5.318 -4.931 -11.146 1.00 83.25 98 VAL A N 1
ATOM 796 C CA . VAL A 1 98 ? 6.655 -4.334 -11.236 1.00 83.25 98 VAL A CA 1
ATOM 797 C C . VAL A 1 98 ? 7.427 -5.194 -12.219 1.00 83.25 98 VAL A C 1
ATOM 799 O O . VAL A 1 98 ? 7.947 -6.243 -11.848 1.00 83.25 98 VAL A O 1
ATOM 802 N N . LYS A 1 99 ? 7.433 -4.783 -13.485 1.00 83.00 99 LYS A N 1
ATOM 803 C CA . LYS A 1 99 ? 8.156 -5.465 -14.558 1.00 83.00 99 LYS A CA 1
ATOM 804 C C . LYS A 1 99 ? 9.239 -4.525 -15.093 1.00 83.00 99 LYS A C 1
ATOM 806 O O . LYS A 1 99 ? 8.950 -3.337 -15.254 1.00 83.00 99 LYS A O 1
ATOM 811 N N . PRO A 1 100 ? 10.472 -5.008 -15.319 1.00 81.81 100 PRO A N 1
ATOM 812 C CA . PRO A 1 100 ? 11.435 -4.290 -16.145 1.00 81.81 100 PRO A CA 1
ATOM 813 C C . PRO A 1 100 ? 10.836 -4.008 -17.526 1.00 81.81 100 PRO A C 1
ATOM 815 O O . PRO A 1 100 ? 9.917 -4.708 -17.953 1.00 81.81 100 PRO A O 1
ATOM 818 N N . LEU A 1 101 ? 11.363 -3.002 -18.219 1.00 79.50 101 LEU A N 1
ATOM 819 C CA . LEU A 1 101 ? 11.080 -2.857 -19.644 1.00 79.50 101 LEU A CA 1
ATOM 820 C C . LEU A 1 101 ? 11.699 -4.041 -20.398 1.00 79.50 101 LEU A C 1
ATOM 822 O O . LEU A 1 101 ? 12.775 -4.509 -20.021 1.00 79.50 101 LEU A O 1
ATOM 826 N N . ASP A 1 102 ? 11.039 -4.491 -21.467 1.00 83.81 102 ASP A N 1
ATOM 827 C CA . ASP A 1 102 ? 11.564 -5.557 -22.334 1.00 83.81 102 ASP A CA 1
ATOM 828 C C . ASP A 1 102 ? 12.900 -5.152 -22.977 1.00 83.81 102 ASP A C 1
ATOM 830 O O . ASP A 1 102 ? 13.771 -5.987 -23.218 1.00 83.81 102 ASP A O 1
ATOM 834 N N . HIS A 1 103 ? 13.070 -3.851 -23.226 1.00 85.56 103 HIS A N 1
ATOM 835 C CA . HIS A 1 103 ? 14.271 -3.256 -23.788 1.00 85.56 103 HIS A CA 1
ATOM 836 C C . HIS A 1 103 ? 14.516 -1.866 -23.187 1.00 85.56 103 HIS A C 1
ATOM 838 O O . HIS A 1 103 ? 13.572 -1.125 -22.908 1.00 85.56 103 HIS A O 1
ATOM 844 N N . TYR A 1 104 ? 15.789 -1.518 -23.011 1.00 82.69 104 TYR A N 1
ATOM 845 C CA . TYR A 1 104 ? 16.232 -0.158 -22.725 1.00 82.69 104 TYR A CA 1
ATOM 846 C C . TYR A 1 104 ? 16.981 0.348 -23.951 1.00 82.69 104 TYR A C 1
ATOM 848 O O . TYR A 1 104 ? 17.962 -0.272 -24.355 1.00 82.69 104 TYR A O 1
ATOM 856 N N . ASP A 1 105 ? 16.534 1.466 -24.519 1.00 83.31 105 ASP A N 1
ATOM 857 C CA . ASP A 1 105 ? 17.266 2.110 -25.603 1.00 83.31 105 ASP A CA 1
ATOM 858 C C . ASP A 1 105 ? 18.593 2.669 -25.060 1.00 83.31 105 ASP A C 1
ATOM 860 O O . ASP A 1 105 ? 18.605 3.502 -24.146 1.00 83.31 105 ASP A O 1
ATOM 864 N N . ASP A 1 106 ? 19.719 2.263 -25.650 1.00 78.00 106 ASP A N 1
ATOM 865 C CA . ASP A 1 106 ? 21.043 2.829 -25.364 1.00 78.00 106 ASP A CA 1
ATOM 866 C C . ASP A 1 106 ? 21.180 4.218 -26.018 1.00 78.00 106 ASP A C 1
ATOM 868 O O . ASP A 1 106 ? 21.916 4.430 -26.984 1.00 78.00 106 ASP A O 1
ATOM 872 N N . VAL A 1 107 ? 20.423 5.192 -25.505 1.00 80.94 107 VAL A N 1
ATOM 873 C CA . VAL A 1 107 ? 20.315 6.551 -26.071 1.00 80.94 107 VAL A CA 1
ATOM 874 C C . VAL A 1 107 ? 21.578 7.395 -25.911 1.00 80.94 107 VAL A C 1
ATOM 876 O O . VAL A 1 107 ? 21.722 8.423 -26.573 1.00 80.94 107 VAL A O 1
ATOM 879 N N . TYR A 1 108 ? 22.506 6.982 -25.052 1.00 82.75 108 TYR A N 1
ATOM 880 C CA . TYR A 1 108 ? 23.735 7.723 -24.820 1.00 82.75 108 TYR A CA 1
ATOM 881 C C . TYR A 1 108 ? 24.911 7.118 -25.577 1.00 82.75 108 TYR A C 1
ATOM 883 O O . TYR A 1 108 ? 25.217 5.938 -25.435 1.00 82.75 108 TYR A O 1
ATOM 891 N N . ASP A 1 109 ? 25.649 7.960 -26.305 1.00 81.75 109 ASP A N 1
ATOM 892 C CA . ASP A 1 109 ? 26.827 7.527 -27.064 1.00 81.75 109 ASP A CA 1
ATOM 893 C C . ASP A 1 109 ? 27.869 6.807 -26.198 1.00 81.75 109 ASP A C 1
ATOM 895 O O . ASP A 1 109 ? 28.515 5.884 -26.681 1.00 81.75 109 ASP A O 1
ATOM 899 N N . PHE A 1 110 ? 27.995 7.171 -24.917 1.00 83.81 110 PHE A N 1
ATOM 900 C CA . PHE A 1 110 ? 28.942 6.544 -23.989 1.00 83.81 110 PHE A CA 1
ATOM 901 C C . PHE A 1 110 ? 28.573 5.118 -23.564 1.00 83.81 110 PHE A C 1
ATOM 903 O O . PHE A 1 110 ? 29.407 4.433 -22.979 1.00 83.81 110 PHE A O 1
ATOM 910 N N . LEU A 1 111 ? 27.345 4.673 -23.840 1.00 84.00 111 LEU A N 1
ATOM 911 C CA . LEU A 1 111 ? 26.920 3.288 -23.634 1.00 84.00 111 LEU A CA 1
ATOM 912 C C . LEU A 1 111 ? 27.250 2.404 -24.847 1.00 84.00 111 LEU A C 1
ATOM 914 O O . LEU A 1 111 ? 27.235 1.181 -24.733 1.00 84.00 111 LEU A O 1
ATOM 918 N N . LYS A 1 112 ? 27.590 2.998 -26.003 1.00 85.19 112 LYS A N 1
ATOM 919 C CA . LYS A 1 112 ? 27.897 2.245 -27.225 1.00 85.19 112 LYS A CA 1
ATOM 920 C C . LYS A 1 112 ? 29.221 1.480 -27.076 1.00 85.19 112 LYS A C 1
ATOM 922 O O . LYS A 1 112 ? 30.214 2.061 -26.622 1.00 85.19 112 LYS A O 1
ATOM 927 N N . PRO A 1 113 ? 29.293 0.207 -27.514 1.00 85.81 113 PRO A N 1
ATOM 928 C CA . PRO A 1 113 ? 30.540 -0.550 -27.519 1.00 85.81 113 PRO A CA 1
ATOM 929 C C . PRO A 1 113 ? 31.662 0.201 -28.246 1.00 85.81 113 PRO A C 1
ATOM 931 O O . PRO A 1 113 ? 31.491 0.653 -29.376 1.00 85.81 113 PRO A O 1
ATOM 934 N N . GLY A 1 114 ? 32.821 0.329 -27.596 1.00 85.75 114 GLY A N 1
ATOM 935 C CA . GLY A 1 114 ? 33.991 0.997 -28.175 1.00 85.75 114 GLY A CA 1
ATOM 936 C C . GLY A 1 114 ? 33.963 2.527 -28.120 1.00 85.75 114 GLY A C 1
ATOM 937 O O . GLY A 1 114 ? 34.846 3.160 -28.700 1.00 85.75 114 GLY A O 1
ATOM 938 N N . TRP A 1 115 ? 33.001 3.140 -27.423 1.00 88.88 115 TRP A N 1
ATOM 939 C CA . TRP A 1 115 ? 33.041 4.580 -27.190 1.00 88.88 115 TRP A CA 1
ATOM 940 C C . TRP A 1 115 ? 34.255 4.972 -26.339 1.00 88.88 115 TRP A C 1
ATOM 942 O O . TRP A 1 115 ? 34.562 4.352 -25.321 1.00 88.88 115 TRP A O 1
ATOM 952 N N . VAL A 1 116 ? 34.934 6.042 -26.751 1.00 86.50 116 VAL A N 1
ATOM 953 C CA . VAL A 1 116 ? 36.054 6.645 -26.024 1.00 86.50 116 VAL A CA 1
ATOM 954 C C . VAL A 1 116 ? 35.684 8.096 -25.732 1.00 86.50 116 VAL A C 1
ATOM 956 O O . VAL A 1 116 ? 35.224 8.790 -26.646 1.00 86.50 116 VAL A O 1
ATOM 959 N N . PRO A 1 117 ? 35.882 8.590 -24.496 1.00 85.25 117 PRO A N 1
ATOM 960 C CA . PRO A 1 117 ? 35.577 9.975 -24.185 1.00 85.25 117 PRO A CA 1
ATOM 961 C C . PRO A 1 117 ? 36.394 10.924 -25.064 1.00 85.25 117 PRO A C 1
ATOM 963 O O . PRO A 1 117 ? 37.580 10.674 -25.305 1.00 85.25 117 PRO A O 1
ATOM 966 N N . PRO A 1 118 ? 35.800 12.037 -25.532 1.00 81.06 118 PRO A N 1
ATOM 967 C CA . PRO A 1 118 ? 36.555 13.032 -26.269 1.00 81.06 118 PRO A CA 1
ATOM 968 C C . PRO A 1 118 ? 37.691 13.574 -25.386 1.00 81.06 118 PRO A C 1
ATOM 970 O O . PRO A 1 118 ? 37.507 13.707 -24.169 1.00 81.06 118 PRO A O 1
ATOM 973 N N . PRO A 1 119 ? 38.854 13.921 -25.971 1.00 80.31 119 PRO A N 1
ATOM 974 C CA . PRO A 1 119 ? 39.964 14.475 -25.210 1.00 80.31 119 PRO A CA 1
ATOM 975 C C . PRO A 1 119 ? 39.499 15.684 -24.389 1.00 80.31 119 PRO A C 1
ATOM 977 O O . PRO A 1 119 ? 38.800 16.565 -24.899 1.00 80.31 119 PRO A O 1
ATOM 980 N N . GLN A 1 120 ? 39.865 15.723 -23.109 1.00 81.44 120 GLN A N 1
ATOM 981 C CA . GLN A 1 120 ? 39.499 16.812 -22.202 1.00 81.44 120 GLN A CA 1
ATOM 982 C C . GLN A 1 120 ? 40.626 17.857 -22.099 1.00 81.44 120 GLN A C 1
ATOM 984 O O . GLN A 1 120 ? 41.758 17.626 -22.524 1.00 81.44 120 GLN A O 1
ATOM 989 N N . GLY A 1 121 ? 40.323 19.037 -21.552 1.00 78.88 121 GLY A N 1
ATOM 990 C CA . GLY A 1 121 ? 41.306 20.113 -21.358 1.00 78.88 121 GLY A CA 1
ATOM 991 C C . GLY A 1 121 ? 41.617 20.942 -22.613 1.00 78.88 121 GLY A C 1
ATOM 992 O O . GLY A 1 121 ? 40.874 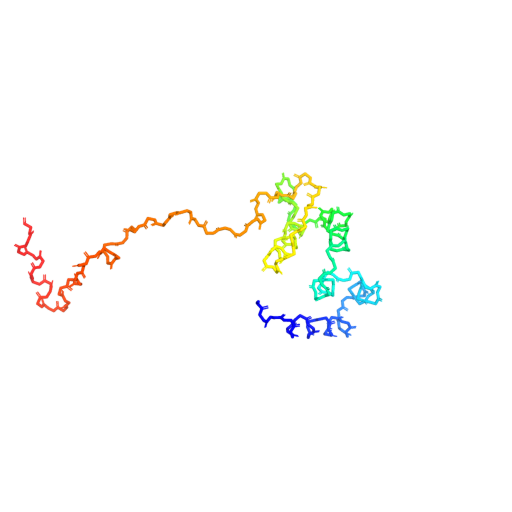20.926 -23.597 1.00 78.88 121 GLY A O 1
ATOM 993 N N . LEU A 1 122 ? 42.707 21.719 -22.563 1.00 73.12 122 LEU A N 1
ATOM 994 C CA . LEU A 1 122 ? 43.078 22.686 -23.610 1.00 73.12 122 LEU A CA 1
ATOM 995 C C . LEU A 1 122 ? 43.296 22.015 -24.978 1.00 73.12 122 LEU A C 1
ATOM 997 O O . LEU A 1 122 ? 42.764 22.479 -25.982 1.00 73.12 122 LEU A O 1
ATOM 1001 N N . ILE A 1 123 ? 43.973 20.864 -25.003 1.00 71.56 123 ILE A N 1
ATOM 1002 C CA . ILE A 1 123 ? 44.242 20.076 -26.221 1.00 71.56 123 ILE A CA 1
ATOM 1003 C C . ILE A 1 123 ? 42.932 19.548 -26.846 1.00 71.56 123 ILE A C 1
ATOM 1005 O O . ILE A 1 123 ? 42.752 19.540 -28.067 1.00 71.56 123 ILE A O 1
ATOM 1009 N N . GLY A 1 124 ? 41.961 19.175 -26.009 1.00 69.94 124 GLY A N 1
ATOM 1010 C CA . GLY A 1 124 ? 40.636 18.715 -26.433 1.00 69.94 124 GLY A CA 1
ATOM 1011 C C . GLY A 1 124 ? 39.687 19.805 -26.938 1.00 69.94 124 GLY A C 1
ATOM 1012 O O . GLY A 1 124 ? 38.712 19.522 -27.638 1.00 69.94 124 GLY A O 1
ATOM 1013 N N . ARG A 1 125 ? 39.937 21.069 -26.578 1.00 68.69 125 ARG A N 1
ATOM 1014 C CA . ARG A 1 125 ? 39.196 22.224 -27.111 1.00 68.69 125 ARG A CA 1
ATOM 1015 C C . ARG A 1 125 ? 39.701 22.615 -28.497 1.00 68.69 125 ARG A C 1
ATOM 1017 O O . ARG A 1 125 ? 38.887 22.825 -29.387 1.00 68.69 125 ARG A O 1
ATOM 1024 N N . VAL A 1 126 ? 41.021 22.631 -28.688 1.00 72.00 126 VAL A N 1
ATOM 1025 C CA . VAL A 1 126 ? 41.655 23.004 -29.964 1.00 72.00 126 VAL A CA 1
ATOM 1026 C C . VAL A 1 126 ? 41.342 21.983 -31.064 1.00 72.00 126 VAL A C 1
ATOM 1028 O O . VAL A 1 126 ? 40.976 22.362 -32.169 1.00 72.00 126 VAL A O 1
ATOM 1031 N N . SER A 1 127 ? 41.378 20.684 -30.756 1.00 67.50 127 SER A N 1
ATOM 1032 C CA . SER A 1 127 ? 41.082 19.616 -31.730 1.00 67.50 127 SER A CA 1
ATOM 1033 C C . SER A 1 127 ? 39.639 19.603 -32.261 1.00 67.50 127 SER A C 1
ATOM 1035 O O . SER A 1 127 ? 39.405 19.091 -33.355 1.00 67.50 127 SER A O 1
ATOM 1037 N N . ARG A 1 128 ? 38.668 20.185 -31.541 1.00 67.06 128 ARG A N 1
ATOM 1038 C CA . ARG A 1 128 ? 37.270 20.301 -32.002 1.00 67.06 128 ARG A CA 1
ATOM 1039 C C . ARG A 1 128 ? 37.059 21.391 -33.051 1.00 67.06 128 ARG A C 1
ATOM 1041 O O . ARG A 1 128 ? 36.149 21.261 -33.857 1.00 67.06 128 ARG A O 1
ATOM 1048 N N . TRP A 1 129 ? 37.897 22.425 -33.073 1.00 65.12 129 TRP A N 1
ATOM 1049 C CA . TRP A 1 129 ? 37.809 23.497 -34.072 1.00 65.12 129 TRP A CA 1
ATOM 1050 C C . TRP A 1 129 ? 38.297 23.077 -35.463 1.00 65.12 129 TRP A C 1
ATOM 1052 O O . TRP A 1 129 ? 37.857 23.651 -36.447 1.00 65.12 129 TRP A O 1
ATOM 1062 N N . PHE A 1 130 ? 39.149 22.052 -35.559 1.00 65.56 130 PHE A N 1
ATOM 1063 C CA . PHE A 1 130 ? 39.701 21.564 -36.832 1.00 65.56 130 PHE A CA 1
ATOM 1064 C C . PHE A 1 130 ? 38.911 20.405 -37.467 1.00 65.56 130 PHE A C 1
ATOM 1066 O O . PHE A 1 130 ? 39.320 19.889 -38.502 1.00 65.56 130 PHE A O 1
ATOM 1073 N N . LYS A 1 131 ? 37.817 19.952 -36.837 1.00 58.62 131 LYS A N 1
ATOM 1074 C CA . LYS A 1 131 ? 36.972 18.837 -37.310 1.00 58.62 131 LYS A CA 1
ATOM 1075 C C . LYS A 1 131 ? 35.619 19.282 -37.898 1.00 58.62 131 LYS A C 1
ATOM 1077 O O . LYS A 1 131 ? 34.757 18.429 -38.091 1.00 58.62 131 LYS A O 1
ATOM 1082 N N . THR A 1 132 ? 35.441 20.581 -38.157 1.00 48.88 132 THR A N 1
ATOM 1083 C CA . THR A 1 132 ? 34.292 21.132 -38.909 1.00 48.88 132 THR A CA 1
ATOM 1084 C C . THR A 1 132 ? 34.734 21.397 -40.337 1.00 48.88 132 THR A C 1
ATOM 1086 O O . THR A 1 132 ? 33.943 21.108 -41.256 1.00 48.88 132 THR A O 1
#

Secondary structure (DSSP, 8-state):
---HHHHHHHHHHHHHHS-HHHHHHHHTT--HHHHHHHT-HHHHHHHHHHTGGGSPPSSHHHHTT--HHHHHHHHHHHHTT-------TTS-GGGS-----S-----SGGGSTT--PPPPHHHHHHHHHT--

pLDDT: mean 89.99, std 10.33, range [48.88, 98.56]